Protein AF-A0A952MK71-F1 (afdb_monomer_lite)

Sequence (67 aa):
MSNEVLVEFILNYGSWESFKDLLNTLDTKEVADIFNLQHAKKRSNYFPEISNYFNLYFKYHAPKHSQ

Secondary structure (DSSP, 8-state):
--HHHHHHHHHHH--HHHHHHHHHHS-HHHHHHHHHHHHTSSS-SS-HHHHHHHHHHHHHHS-----

Structure (mmCIF, N/CA/C/O backbone):
data_AF-A0A952MK71-F1
#
_entry.id   AF-A0A952MK71-F1
#
loop_
_atom_site.group_PDB
_atom_site.id
_atom_site.type_symbol
_atom_site.label_atom_id
_atom_site.label_alt_id
_atom_site.label_comp_id
_atom_site.label_asym_id
_atom_site.label_entity_id
_atom_site.label_seq_id
_atom_site.pdbx_PDB_ins_code
_atom_site.Cartn_x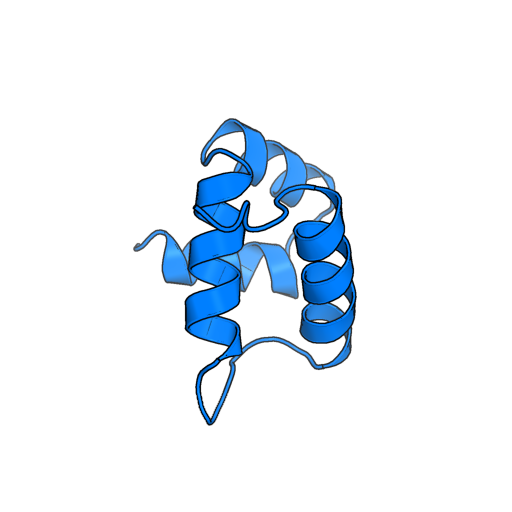
_atom_site.Cartn_y
_atom_site.Cartn_z
_atom_site.occupancy
_atom_site.B_iso_or_equiv
_atom_site.auth_seq_id
_atom_site.auth_comp_id
_atom_site.auth_asym_id
_atom_site.auth_atom_id
_atom_site.pdbx_PDB_model_num
ATOM 1 N N . MET A 1 1 ? 2.060 17.990 -3.911 1.00 59.34 1 MET A N 1
ATOM 2 C CA . MET A 1 1 ? 2.199 16.521 -4.016 1.00 59.34 1 MET A CA 1
ATOM 3 C C . MET A 1 1 ? 0.901 15.934 -3.497 1.00 59.34 1 MET A C 1
ATOM 5 O O . MET A 1 1 ? 0.439 16.435 -2.482 1.00 59.34 1 MET A O 1
ATOM 9 N N . SER A 1 2 ? 0.260 15.015 -4.218 1.00 90.19 2 SER A N 1
ATOM 10 C CA . SER A 1 2 ? -1.012 14.427 -3.774 1.00 90.19 2 SER A CA 1
ATOM 11 C C . SER A 1 2 ? -0.762 13.132 -2.992 1.00 90.19 2 SER A C 1
ATOM 13 O O . SER A 1 2 ? 0.287 12.505 -3.178 1.00 90.19 2 SER A O 1
ATOM 15 N N . ASN A 1 3 ? -1.702 12.735 -2.129 1.00 94.19 3 ASN A N 1
ATOM 16 C CA . ASN A 1 3 ? -1.576 11.517 -1.320 1.00 94.19 3 ASN A CA 1
ATOM 17 C C . ASN A 1 3 ? -1.420 10.272 -2.207 1.00 94.19 3 ASN A C 1
ATOM 19 O O . ASN A 1 3 ? -0.672 9.366 -1.859 1.00 94.19 3 ASN A O 1
ATOM 23 N N . GLU A 1 4 ? -2.021 10.256 -3.400 1.00 94.94 4 GLU A N 1
ATOM 24 C CA . GLU A 1 4 ? -1.878 9.171 -4.377 1.00 94.94 4 GLU A CA 1
ATOM 25 C C . GLU A 1 4 ? -0.423 8.960 -4.801 1.00 94.94 4 GLU A C 1
ATOM 27 O O . GLU A 1 4 ? 0.064 7.830 -4.811 1.00 94.94 4 GLU A O 1
ATOM 32 N N . VAL A 1 5 ? 0.285 10.043 -5.134 1.00 95.69 5 VAL A N 1
ATOM 33 C CA . VAL A 1 5 ? 1.692 9.965 -5.558 1.00 95.69 5 VAL A CA 1
ATOM 34 C C . VAL A 1 5 ? 2.581 9.541 -4.390 1.00 95.69 5 VAL A C 1
ATOM 36 O O . VAL A 1 5 ? 3.506 8.755 -4.581 1.00 95.69 5 VAL A O 1
ATOM 39 N N . LEU A 1 6 ? 2.293 10.032 -3.180 1.00 96.75 6 LEU A N 1
ATOM 40 C CA . LEU A 1 6 ? 3.047 9.680 -1.978 1.00 96.75 6 LEU A CA 1
ATOM 41 C C . LEU A 1 6 ? 2.890 8.196 -1.617 1.00 96.75 6 LEU A C 1
ATOM 43 O O . LEU A 1 6 ? 3.895 7.525 -1.387 1.00 96.75 6 LEU A O 1
ATOM 47 N N . VAL A 1 7 ? 1.654 7.685 -1.603 1.00 97.56 7 VAL A N 1
ATOM 48 C CA . VAL A 1 7 ? 1.367 6.267 -1.338 1.00 97.56 7 VAL A CA 1
ATOM 49 C C . VAL A 1 7 ? 2.065 5.398 -2.378 1.00 97.56 7 VAL A C 1
ATOM 51 O O . VAL A 1 7 ? 2.815 4.499 -2.015 1.00 97.56 7 VAL A O 1
ATOM 54 N N . GLU A 1 8 ? 1.903 5.704 -3.665 1.00 97.31 8 GLU A N 1
ATOM 55 C CA . GLU A 1 8 ? 2.539 4.937 -4.738 1.00 97.31 8 GLU A CA 1
ATOM 56 C C . GLU A 1 8 ? 4.067 4.881 -4.585 1.00 97.31 8 GLU A C 1
ATOM 58 O O . GLU A 1 8 ? 4.672 3.812 -4.692 1.00 97.31 8 GLU A O 1
ATOM 63 N N . PHE A 1 9 ? 4.691 6.025 -4.285 1.00 97.81 9 PHE A N 1
ATOM 64 C CA . PHE A 1 9 ? 6.135 6.119 -4.104 1.00 97.81 9 PHE A CA 1
ATOM 65 C C . PHE A 1 9 ? 6.622 5.327 -2.886 1.00 97.81 9 PHE A C 1
ATOM 67 O O . PHE A 1 9 ? 7.566 4.548 -3.003 1.00 97.81 9 PHE A O 1
ATOM 74 N N . ILE A 1 10 ? 5.980 5.489 -1.726 1.00 98.31 10 ILE A N 1
ATOM 75 C CA . ILE A 1 10 ? 6.393 4.801 -0.496 1.00 98.31 10 ILE A CA 1
ATOM 76 C C . ILE A 1 10 ? 6.175 3.293 -0.609 1.00 98.31 10 ILE A C 1
ATOM 78 O O . ILE A 1 10 ? 7.049 2.537 -0.200 1.00 98.31 10 ILE A O 1
ATOM 82 N N . LEU A 1 11 ? 5.061 2.833 -1.184 1.00 98.12 11 LEU A N 1
ATOM 83 C CA . LEU A 1 11 ? 4.816 1.394 -1.311 1.00 98.12 11 LEU A CA 1
ATOM 84 C C . LEU A 1 11 ? 5.788 0.722 -2.293 1.00 98.12 11 LEU A C 1
ATOM 86 O O . LEU A 1 11 ? 6.170 -0.420 -2.064 1.00 98.12 11 LEU A O 1
ATOM 90 N N . ASN A 1 12 ? 6.209 1.408 -3.362 1.00 98.25 12 ASN A N 1
ATOM 91 C CA . ASN A 1 12 ? 7.171 0.854 -4.322 1.00 98.25 12 ASN A CA 1
ATOM 92 C C . ASN A 1 12 ? 8.634 0.956 -3.867 1.00 98.25 12 ASN A C 1
ATOM 94 O O . ASN A 1 12 ? 9.422 0.056 -4.149 1.00 98.25 12 ASN A O 1
ATOM 98 N N . TYR A 1 13 ? 9.015 2.070 -3.236 1.00 97.94 13 TYR A N 1
ATOM 99 C CA . TYR A 1 13 ? 10.424 2.439 -3.041 1.00 97.94 13 TYR A CA 1
ATOM 100 C C . TYR A 1 13 ? 10.784 2.795 -1.596 1.00 97.94 13 TYR A C 1
ATOM 102 O O . TYR A 1 13 ? 11.963 2.945 -1.276 1.00 97.94 13 TYR A O 1
ATOM 110 N N . GLY A 1 14 ? 9.790 2.983 -0.729 1.00 97.12 14 GLY A N 1
ATOM 111 C CA . GLY A 1 14 ? 9.995 3.357 0.663 1.00 97.12 14 GLY A CA 1
ATOM 112 C C . GLY A 1 14 ? 10.564 2.215 1.500 1.00 97.12 14 GLY A C 1
ATOM 113 O O . GLY A 1 14 ? 10.444 1.035 1.171 1.00 97.12 14 GLY A O 1
ATOM 114 N N . SER A 1 15 ? 11.178 2.572 2.627 1.00 98.00 15 SER A N 1
ATOM 115 C CA . SER A 1 15 ? 11.559 1.585 3.636 1.00 98.00 15 SER A CA 1
ATOM 116 C C . SER A 1 15 ? 10.342 1.167 4.469 1.00 98.00 15 SER A C 1
ATOM 118 O O . SER A 1 15 ? 9.296 1.821 4.463 1.00 98.00 15 SER A O 1
ATOM 120 N N . TRP A 1 16 ? 10.495 0.106 5.266 1.00 96.44 16 TRP A N 1
ATOM 121 C CA . TRP A 1 16 ? 9.478 -0.271 6.251 1.00 96.44 16 TRP A CA 1
ATOM 122 C C . TRP A 1 16 ? 9.177 0.858 7.249 1.00 96.44 16 TRP A C 1
ATOM 124 O O . TRP A 1 16 ? 8.041 1.012 7.691 1.00 96.44 16 TRP A O 1
ATOM 134 N N . GLU A 1 17 ? 10.177 1.672 7.597 1.00 98.25 17 GLU A N 1
ATOM 135 C CA . GLU A 1 17 ? 9.958 2.836 8.457 1.00 98.25 17 GLU A CA 1
ATOM 136 C C . GLU A 1 17 ? 9.123 3.902 7.758 1.00 98.25 17 GLU A C 1
ATOM 138 O O . GLU A 1 17 ? 8.128 4.336 8.329 1.00 98.25 17 GLU A O 1
ATOM 143 N N . SER A 1 18 ? 9.418 4.211 6.491 1.00 98.19 18 SER A N 1
ATOM 144 C CA . SER A 1 18 ? 8.596 5.129 5.693 1.00 98.19 18 SER A CA 1
ATOM 145 C C . SER A 1 18 ? 7.150 4.652 5.562 1.00 98.19 18 SER A C 1
ATOM 147 O O . SER A 1 18 ? 6.235 5.468 5.578 1.00 98.19 18 SER A O 1
ATOM 149 N N . PHE A 1 19 ? 6.923 3.338 5.459 1.00 97.81 19 PHE A N 1
ATOM 150 C CA . PHE A 1 19 ? 5.574 2.777 5.453 1.00 97.81 19 PHE A CA 1
ATOM 151 C C . PHE A 1 19 ? 4.858 2.960 6.798 1.00 97.81 19 PHE A C 1
ATOM 153 O O . PHE A 1 19 ? 3.700 3.364 6.81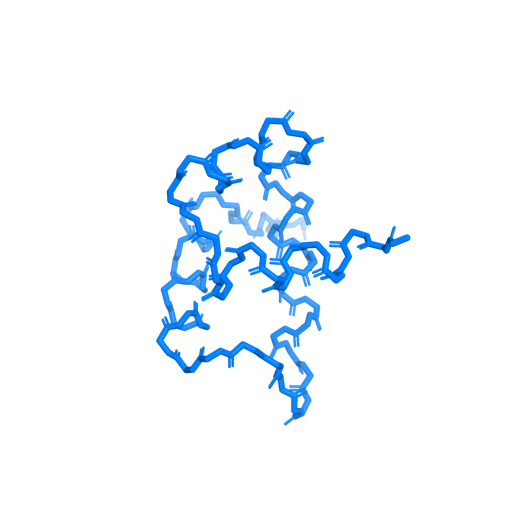6 1.00 97.81 19 PHE A O 1
ATOM 160 N N . LYS A 1 20 ? 5.530 2.726 7.933 1.00 97.56 20 LYS A N 1
ATOM 161 C CA . LYS A 1 20 ? 4.944 3.005 9.258 1.00 97.56 20 LYS A CA 1
ATOM 162 C C . LYS A 1 20 ? 4.615 4.489 9.425 1.00 97.56 20 LYS A C 1
ATOM 164 O O . LYS A 1 20 ? 3.537 4.815 9.906 1.00 97.56 20 LYS A O 1
ATOM 169 N N . ASP A 1 21 ? 5.513 5.373 9.001 1.00 98.06 21 ASP A N 1
ATOM 170 C CA . ASP A 1 21 ? 5.293 6.820 9.067 1.00 98.06 21 ASP A CA 1
ATOM 171 C C . ASP A 1 21 ? 4.141 7.254 8.158 1.00 98.06 21 ASP A C 1
ATOM 173 O O . ASP A 1 21 ? 3.327 8.093 8.550 1.00 98.06 21 ASP A O 1
ATOM 177 N N . LEU A 1 22 ? 4.014 6.630 6.982 1.00 97.88 22 LEU A N 1
ATOM 178 C CA . LEU A 1 22 ? 2.861 6.801 6.105 1.00 97.88 22 LEU A CA 1
ATOM 179 C C . LEU A 1 22 ? 1.567 6.405 6.815 1.00 97.88 22 LEU A C 1
ATOM 181 O O . LEU A 1 22 ? 0.632 7.186 6.765 1.00 97.88 22 LEU A O 1
ATOM 185 N N . LEU A 1 23 ? 1.521 5.258 7.501 1.00 96.75 23 LEU A N 1
ATOM 186 C CA . LEU A 1 23 ? 0.334 4.814 8.247 1.00 96.75 23 LEU A CA 1
ATOM 187 C C . LEU A 1 23 ? 0.005 5.696 9.462 1.00 96.75 23 LEU A C 1
ATOM 189 O O . LEU A 1 23 ? -1.152 5.790 9.858 1.00 96.75 23 LEU A O 1
ATOM 193 N N . ASN A 1 24 ? 1.016 6.320 10.070 1.00 96.38 24 ASN A N 1
ATOM 194 C CA . ASN A 1 24 ? 0.821 7.290 11.151 1.00 96.38 24 ASN A CA 1
ATOM 195 C C . ASN A 1 24 ? 0.312 8.642 10.630 1.00 96.38 24 ASN A C 1
ATOM 197 O O . ASN A 1 24 ? -0.330 9.385 11.369 1.00 96.38 24 ASN A O 1
ATOM 201 N N . THR A 1 25 ? 0.648 8.982 9.383 1.00 96.25 25 THR A N 1
ATOM 202 C CA . THR A 1 25 ? 0.261 10.247 8.741 1.00 96.25 25 THR A CA 1
ATOM 203 C C . THR A 1 25 ? -1.095 10.133 8.046 1.00 96.25 25 THR A C 1
ATOM 205 O O . THR A 1 25 ? -1.902 11.056 8.118 1.00 96.25 25 THR A O 1
ATOM 208 N N . LEU A 1 26 ? -1.328 9.009 7.368 1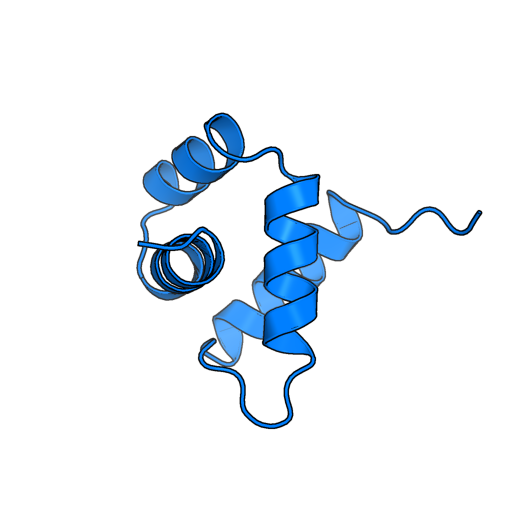.00 93.75 26 LEU A N 1
ATOM 209 C CA . LEU A 1 26 ? -2.549 8.626 6.671 1.00 93.75 26 LEU A CA 1
ATOM 210 C C . LEU A 1 26 ? -3.030 7.316 7.293 1.00 93.75 26 LEU A C 1
ATOM 212 O O . LEU A 1 26 ? -2.328 6.308 7.214 1.00 93.75 26 LEU A O 1
ATOM 216 N N . ASP A 1 27 ? -4.218 7.306 7.893 1.00 94.19 27 ASP A N 1
ATOM 217 C CA . ASP A 1 27 ? -4.743 6.099 8.534 1.00 94.19 27 ASP A CA 1
ATOM 218 C C . ASP A 1 27 ? -4.735 4.901 7.567 1.00 94.19 27 ASP A C 1
ATOM 220 O O . ASP A 1 27 ? -4.931 5.035 6.356 1.00 94.19 27 ASP A O 1
ATOM 224 N N . THR A 1 28 ? -4.581 3.685 8.104 1.00 96.12 28 THR A N 1
ATOM 225 C CA . THR A 1 28 ? -4.445 2.457 7.293 1.00 96.12 28 THR A CA 1
ATOM 226 C C . THR A 1 28 ? -5.565 2.279 6.265 1.00 96.12 28 THR A C 1
ATOM 228 O O . THR A 1 28 ? -5.321 1.786 5.164 1.00 96.12 28 THR A O 1
ATOM 231 N N . LYS A 1 29 ? -6.789 2.706 6.595 1.00 95.75 29 LYS A N 1
ATOM 232 C CA . LYS A 1 29 ? -7.931 2.658 5.677 1.00 95.75 29 LYS A CA 1
ATOM 233 C C . LYS A 1 29 ? -7.757 3.600 4.482 1.00 95.75 29 LYS A C 1
ATOM 235 O O . LYS A 1 29 ? -8.028 3.188 3.360 1.00 95.75 29 LYS A O 1
ATOM 240 N N . GLU A 1 30 ? -7.286 4.825 4.707 1.00 96.31 30 GLU A N 1
ATOM 241 C CA . GLU A 1 30 ? -7.061 5.800 3.633 1.00 96.31 30 GLU A CA 1
ATOM 242 C C . GLU A 1 30 ? -5.998 5.288 2.658 1.00 96.31 30 GLU A C 1
ATOM 244 O O . GLU A 1 30 ? -6.216 5.270 1.445 1.00 96.31 30 GLU A O 1
ATOM 249 N N . VAL A 1 31 ? -4.882 4.781 3.188 1.00 97.69 31 VAL A N 1
ATOM 250 C CA . VAL A 1 31 ? -3.814 4.194 2.368 1.00 97.69 31 VAL A CA 1
ATOM 251 C C . VAL A 1 31 ? -4.336 3.001 1.563 1.00 97.69 31 VAL A C 1
ATOM 253 O O . VAL A 1 31 ? -4.049 2.891 0.369 1.00 97.69 31 VAL A O 1
ATOM 256 N N . ALA A 1 32 ? -5.149 2.135 2.178 1.00 97.56 32 ALA A N 1
ATOM 257 C CA . ALA A 1 32 ? -5.764 0.997 1.500 1.00 97.56 32 ALA A CA 1
ATOM 258 C C . ALA A 1 32 ? -6.721 1.428 0.377 1.00 97.56 32 ALA A C 1
ATOM 260 O O . ALA A 1 32 ? -6.730 0.820 -0.695 1.00 97.56 32 ALA A O 1
ATOM 261 N N . ASP A 1 33 ? -7.530 2.464 0.597 1.00 96.50 33 ASP A N 1
ATOM 262 C CA . ASP A 1 33 ? -8.473 2.977 -0.398 1.00 96.50 33 ASP A CA 1
ATOM 263 C C . ASP A 1 33 ? -7.733 3.583 -1.600 1.00 96.50 33 ASP A C 1
ATOM 265 O O . ASP A 1 33 ? -8.048 3.246 -2.747 1.00 96.50 33 ASP A O 1
ATOM 269 N N . ILE A 1 34 ? -6.686 4.380 -1.356 1.00 96.62 34 ILE A N 1
ATOM 270 C CA . ILE A 1 34 ? -5.812 4.932 -2.404 1.00 96.62 34 ILE A CA 1
ATOM 271 C C . ILE A 1 34 ? -5.150 3.806 -3.205 1.00 96.62 34 ILE A C 1
ATOM 273 O O . ILE A 1 34 ? -5.250 3.782 -4.438 1.00 96.62 34 ILE A O 1
ATOM 277 N N . PHE A 1 35 ? -4.530 2.844 -2.514 1.00 97.12 35 PHE A N 1
ATOM 278 C CA . PHE A 1 35 ? -3.901 1.684 -3.143 1.00 97.12 35 PHE A CA 1
ATOM 279 C C . PHE A 1 35 ? -4.899 0.929 -4.024 1.00 97.12 35 PHE A C 1
ATOM 281 O O . PHE A 1 35 ? -4.617 0.682 -5.194 1.00 97.12 35 PHE A O 1
ATOM 288 N N . ASN A 1 36 ? -6.094 0.618 -3.513 1.00 95.75 36 ASN A N 1
ATOM 289 C CA . ASN A 1 36 ? -7.119 -0.119 -4.253 1.00 95.75 36 ASN A CA 1
ATOM 290 C C . ASN A 1 36 ? -7.587 0.629 -5.510 1.00 95.75 36 ASN A C 1
ATOM 292 O O . ASN A 1 36 ? -7.758 0.011 -6.564 1.00 95.75 36 ASN A O 1
ATOM 296 N N . LEU A 1 37 ? -7.777 1.950 -5.424 1.00 95.19 37 LEU A N 1
ATOM 297 C CA . LEU A 1 37 ? -8.167 2.784 -6.566 1.00 95.19 37 LEU A CA 1
ATOM 298 C C . LEU A 1 37 ? -7.085 2.815 -7.651 1.00 95.19 37 LEU A C 1
ATOM 300 O O . LEU A 1 37 ? -7.392 2.766 -8.842 1.00 95.19 37 LEU A O 1
ATOM 304 N N . GLN A 1 38 ? -5.814 2.890 -7.261 1.00 95.62 38 GLN A N 1
ATOM 305 C CA . GLN A 1 38 ? -4.681 2.883 -8.189 1.00 95.62 38 GLN A CA 1
ATOM 306 C C . GLN A 1 38 ? -4.401 1.492 -8.769 1.00 95.62 38 GLN A C 1
ATOM 308 O O . GLN A 1 38 ? -4.098 1.369 -9.956 1.00 95.62 38 GLN A O 1
ATOM 313 N N . HIS A 1 39 ? -4.521 0.447 -7.953 1.00 93.88 39 HIS A N 1
ATOM 314 C CA . HIS A 1 39 ? -4.320 -0.948 -8.338 1.00 93.88 39 HIS A CA 1
ATOM 315 C C . HIS A 1 39 ? -5.404 -1.438 -9.312 1.00 93.88 39 HIS A C 1
ATOM 317 O O . HIS A 1 39 ? -5.107 -2.200 -10.225 1.00 93.88 39 HIS A O 1
ATOM 323 N N . ALA A 1 40 ? -6.641 -0.940 -9.198 1.00 93.25 40 ALA A N 1
ATOM 324 C CA . ALA A 1 40 ? -7.736 -1.275 -10.115 1.00 93.25 40 ALA A CA 1
ATOM 325 C C . ALA A 1 40 ? -7.597 -0.665 -11.528 1.00 93.25 40 ALA A C 1
ATOM 327 O O . ALA A 1 40 ? -8.382 -0.987 -12.425 1.00 93.25 40 ALA A O 1
ATOM 328 N N . LYS A 1 41 ? -6.628 0.232 -11.758 1.00 93.31 41 LYS A N 1
ATOM 329 C CA . LYS A 1 41 ? -6.409 0.843 -13.076 1.00 93.31 41 LYS A CA 1
ATOM 330 C C . LYS A 1 41 ? -5.876 -0.191 -14.070 1.00 93.31 41 LYS A C 1
ATOM 332 O O . LYS A 1 41 ? -5.036 -1.019 -13.741 1.00 93.31 41 LYS A O 1
ATOM 337 N N . LYS A 1 42 ? -6.274 -0.062 -15.345 1.00 89.25 42 LYS A N 1
ATOM 338 C CA . LYS A 1 42 ? -5.802 -0.924 -16.453 1.00 89.25 42 LYS A CA 1
ATOM 339 C C . LYS A 1 42 ? -4.270 -0.973 -16.577 1.00 89.25 42 LYS A C 1
ATOM 341 O O . LYS A 1 42 ? -3.724 -1.974 -17.028 1.00 89.25 42 LYS A O 1
ATOM 346 N N . ARG A 1 43 ? -3.592 0.123 -16.228 1.00 88.19 43 ARG A N 1
ATOM 347 C CA . ARG A 1 43 ? -2.138 0.189 -16.052 1.00 88.19 43 ARG A CA 1
ATOM 348 C C . ARG A 1 43 ? -1.873 0.770 -14.673 1.00 88.19 43 ARG A C 1
ATOM 350 O O . ARG A 1 43 ? -2.222 1.924 -14.429 1.00 88.19 43 ARG A O 1
ATOM 357 N N . SER A 1 44 ? -1.317 -0.053 -13.796 1.00 92.06 44 SER A N 1
ATOM 358 C CA . SER A 1 44 ? -0.879 0.362 -12.472 1.00 92.06 44 SER A CA 1
ATOM 359 C C . SER A 1 44 ? 0.612 0.687 -12.499 1.00 92.06 44 SER A C 1
ATOM 361 O O . SER A 1 44 ? 1.358 0.087 -13.271 1.00 92.06 44 SER A O 1
ATOM 363 N N . ASN A 1 45 ? 1.029 1.636 -11.666 1.00 94.56 45 ASN A N 1
ATOM 364 C CA . ASN A 1 45 ? 2.435 2.001 -11.490 1.00 94.56 45 ASN A CA 1
ATOM 365 C C . ASN A 1 45 ? 3.117 1.184 -10.378 1.00 94.56 45 ASN A C 1
ATOM 367 O O . ASN A 1 45 ? 4.294 1.388 -10.088 1.00 94.56 45 ASN A O 1
ATOM 371 N N . TYR A 1 46 ? 2.384 0.283 -9.725 1.00 97.31 46 TYR A N 1
ATOM 372 C CA . TYR A 1 46 ? 2.950 -0.629 -8.743 1.00 97.31 46 TYR A CA 1
ATOM 373 C C . TYR A 1 46 ? 3.741 -1.742 -9.422 1.00 97.31 46 TYR A C 1
ATOM 375 O O . TYR A 1 46 ? 3.296 -2.309 -10.424 1.00 97.31 46 TYR A O 1
ATOM 383 N N . PHE A 1 47 ? 4.881 -2.111 -8.838 1.00 97.25 47 PHE A N 1
ATOM 384 C CA . PHE A 1 47 ? 5.552 -3.344 -9.240 1.00 97.25 47 PHE A CA 1
ATOM 385 C C . PHE A 1 47 ? 4.652 -4.561 -8.952 1.00 97.25 47 PHE A C 1
ATOM 387 O O . PHE A 1 47 ? 3.839 -4.516 -8.017 1.00 97.25 47 PHE A O 1
ATOM 394 N N . PRO A 1 48 ? 4.745 -5.654 -9.732 1.00 96.44 48 PRO A N 1
ATOM 395 C CA . PRO A 1 48 ? 3.899 -6.832 -9.533 1.00 96.44 48 PRO A CA 1
ATOM 396 C C . PRO A 1 48 ? 3.978 -7.420 -8.115 1.00 96.44 48 PRO A C 1
ATOM 398 O O . PRO A 1 48 ? 2.956 -7.778 -7.529 1.00 96.44 48 PRO A O 1
ATOM 401 N N . GLU A 1 49 ? 5.173 -7.476 -7.533 1.00 96.81 49 GLU A N 1
ATOM 402 C CA . GLU A 1 49 ? 5.424 -7.969 -6.179 1.00 96.81 49 GLU A CA 1
ATOM 403 C C . GLU A 1 49 ? 4.819 -7.058 -5.104 1.00 96.81 49 GLU A C 1
ATOM 405 O O . GLU A 1 49 ? 4.205 -7.554 -4.157 1.00 96.81 49 GLU A O 1
ATOM 410 N N . ILE A 1 50 ? 4.907 -5.739 -5.297 1.00 97.69 50 ILE A N 1
ATOM 411 C CA . ILE A 1 50 ? 4.321 -4.721 -4.415 1.00 97.69 50 ILE A CA 1
ATOM 412 C C . ILE A 1 50 ? 2.797 -4.800 -4.473 1.00 97.69 50 ILE A C 1
ATOM 414 O O . ILE A 1 50 ? 2.139 -4.867 -3.434 1.00 97.69 50 ILE A O 1
ATOM 418 N N . SER A 1 51 ? 2.236 -4.899 -5.681 1.00 96.75 51 SER A N 1
ATOM 419 C CA . SER A 1 51 ? 0.802 -5.107 -5.901 1.00 96.75 51 SER A CA 1
ATOM 420 C C . SER A 1 51 ? 0.302 -6.342 -5.158 1.00 96.75 51 SER A C 1
ATOM 422 O O . SER A 1 51 ? -0.673 -6.270 -4.415 1.00 96.75 51 SER A O 1
ATOM 424 N N . ASN A 1 52 ? 0.989 -7.476 -5.315 1.00 97.19 52 ASN A N 1
ATOM 425 C CA . ASN A 1 52 ? 0.592 -8.722 -4.672 1.00 97.19 52 ASN A CA 1
ATOM 426 C C . ASN A 1 52 ? 0.673 -8.634 -3.140 1.00 97.19 52 ASN A C 1
ATOM 428 O O . ASN A 1 52 ? -0.287 -8.985 -2.452 1.00 97.19 52 ASN A O 1
ATOM 432 N N . TYR A 1 53 ? 1.794 -8.142 -2.607 1.00 97.75 53 TYR A N 1
ATOM 433 C CA . TYR A 1 53 ? 1.998 -8.025 -1.166 1.00 97.75 53 TYR A CA 1
ATOM 434 C C . TYR A 1 53 ? 0.951 -7.115 -0.521 1.00 97.75 53 TYR A C 1
ATOM 436 O O . TYR A 1 53 ? 0.249 -7.538 0.400 1.00 97.75 53 TYR A O 1
ATOM 444 N N . PHE A 1 54 ? 0.793 -5.889 -1.026 1.00 97.50 54 PHE A N 1
ATOM 445 C CA . PHE A 1 54 ? -0.108 -4.919 -0.408 1.00 97.50 54 PHE A CA 1
ATOM 446 C C . PHE A 1 54 ? -1.583 -5.246 -0.632 1.00 97.50 54 PHE A C 1
ATOM 448 O O . PHE A 1 54 ? -2.401 -4.973 0.244 1.00 97.50 54 PHE A O 1
ATOM 455 N N . ASN A 1 55 ? -1.931 -5.942 -1.718 1.00 96.62 55 ASN A N 1
ATOM 456 C CA . ASN A 1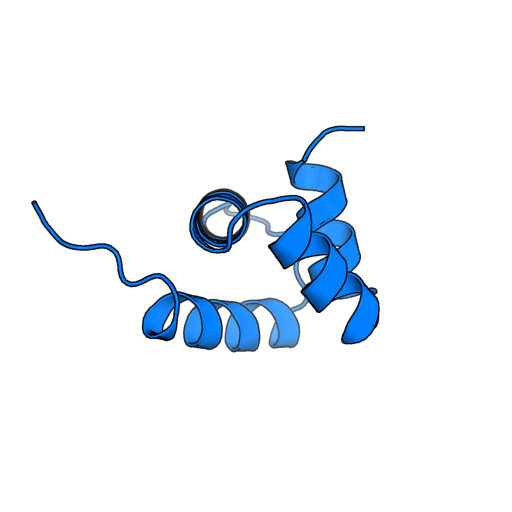 55 ? -3.270 -6.505 -1.875 1.00 96.62 55 ASN A CA 1
ATOM 457 C C . ASN A 1 55 ? -3.607 -7.504 -0.752 1.00 96.62 55 ASN A C 1
ATOM 459 O O . ASN A 1 55 ? -4.697 -7.448 -0.184 1.00 96.62 55 ASN A O 1
ATOM 463 N N . LEU A 1 56 ? -2.675 -8.391 -0.382 1.00 97.19 56 LEU A N 1
ATOM 464 C CA . LEU A 1 56 ? -2.870 -9.316 0.742 1.00 97.19 56 LEU A CA 1
ATOM 465 C C . LEU A 1 56 ? -2.870 -8.587 2.091 1.00 97.19 56 LEU A C 1
ATOM 467 O O . LEU A 1 56 ? -3.742 -8.846 2.923 1.00 97.19 56 LEU A O 1
ATOM 471 N N . TYR A 1 57 ? -1.933 -7.658 2.287 1.00 96.75 57 TYR A N 1
ATOM 472 C CA . TYR A 1 57 ? -1.819 -6.864 3.509 1.00 96.75 57 TYR A CA 1
ATOM 473 C C . TYR A 1 57 ? -3.117 -6.101 3.799 1.00 96.75 57 TYR A C 1
ATOM 475 O O . TYR A 1 57 ? -3.714 -6.270 4.864 1.00 96.75 57 TYR A O 1
ATOM 483 N N . PHE A 1 58 ? -3.617 -5.320 2.839 1.00 96.12 58 PHE A N 1
ATOM 484 C CA . PHE A 1 58 ? -4.826 -4.522 3.039 1.00 96.12 58 PHE A CA 1
ATOM 485 C C . PHE A 1 58 ? -6.092 -5.372 3.101 1.00 96.12 58 PHE A C 1
ATOM 487 O O . PHE A 1 58 ? -7.027 -5.000 3.803 1.00 96.12 58 PHE A O 1
ATOM 494 N N . LYS A 1 59 ? -6.122 -6.555 2.476 1.00 94.56 59 LYS A N 1
ATOM 495 C CA . LYS A 1 59 ? -7.228 -7.502 2.671 1.00 94.56 59 LYS A CA 1
ATOM 496 C C . LYS A 1 59 ? -7.354 -7.958 4.130 1.00 94.56 59 LYS A C 1
ATOM 498 O O . LYS A 1 59 ? -8.472 -8.177 4.588 1.00 94.56 59 LYS A O 1
ATOM 503 N N . TYR A 1 60 ? -6.236 -8.108 4.842 1.00 95.12 60 TYR A N 1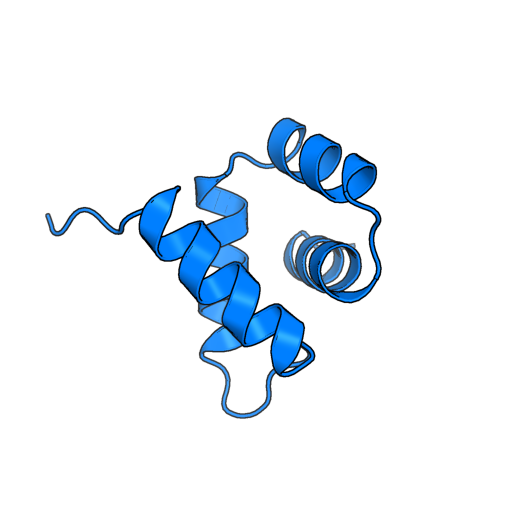
ATOM 504 C CA . TYR A 1 60 ? -6.226 -8.510 6.251 1.00 95.12 60 TYR A CA 1
ATOM 505 C C . TYR A 1 60 ? -6.401 -7.322 7.209 1.00 95.12 60 TYR A C 1
ATOM 507 O O . TYR A 1 60 ? -7.176 -7.408 8.156 1.00 95.12 60 TYR A O 1
ATOM 515 N N . HIS A 1 61 ? -5.706 -6.209 6.959 1.00 94.25 61 HIS A N 1
ATOM 516 C CA . HIS A 1 61 ? -5.644 -5.064 7.878 1.00 94.25 61 HIS A CA 1
ATOM 517 C C . HIS A 1 61 ? -6.705 -3.985 7.632 1.00 94.25 61 HIS A C 1
ATOM 519 O O . HIS A 1 61 ? -6.982 -3.188 8.524 1.00 94.25 61 HIS A O 1
ATOM 525 N N . ALA A 1 62 ? -7.309 -3.955 6.446 1.00 93.69 62 ALA A N 1
ATOM 526 C CA . ALA A 1 62 ? -8.372 -3.025 6.079 1.00 93.69 62 ALA A CA 1
ATOM 527 C C . ALA A 1 62 ? -9.478 -3.757 5.291 1.00 93.69 62 ALA A C 1
ATOM 529 O O . ALA A 1 62 ? -9.761 -3.406 4.139 1.00 93.69 62 ALA A O 1
ATOM 530 N N . PRO A 1 63 ? -10.100 -4.807 5.870 1.00 87.12 63 PRO A N 1
ATOM 531 C CA . PRO A 1 63 ? -11.160 -5.529 5.188 1.00 87.12 63 PRO A CA 1
ATOM 532 C C . PRO A 1 63 ? -12.307 -4.567 4.874 1.00 87.12 63 PRO A C 1
ATOM 534 O O . PRO A 1 63 ? -12.791 -3.835 5.739 1.00 87.12 63 PRO A O 1
ATOM 537 N N . LYS A 1 64 ? -12.771 -4.576 3.622 1.00 75.00 64 LYS A N 1
ATOM 538 C CA . LYS A 1 64 ? -14.001 -3.875 3.255 1.00 75.00 64 LYS A CA 1
ATOM 539 C C . LYS A 1 64 ? -15.151 -4.575 3.973 1.00 75.00 64 LYS A C 1
ATOM 541 O O . LYS A 1 64 ? -15.589 -5.635 3.534 1.00 75.00 64 LYS A O 1
ATOM 546 N N . HIS A 1 65 ? -15.612 -4.020 5.089 1.00 58.66 65 HIS A N 1
ATOM 547 C CA . HIS A 1 65 ? -16.869 -4.454 5.678 1.00 58.66 65 HIS A CA 1
ATOM 548 C C . HIS A 1 65 ? -17.974 -4.167 4.661 1.00 58.66 65 HIS A C 1
ATOM 550 O O . HIS A 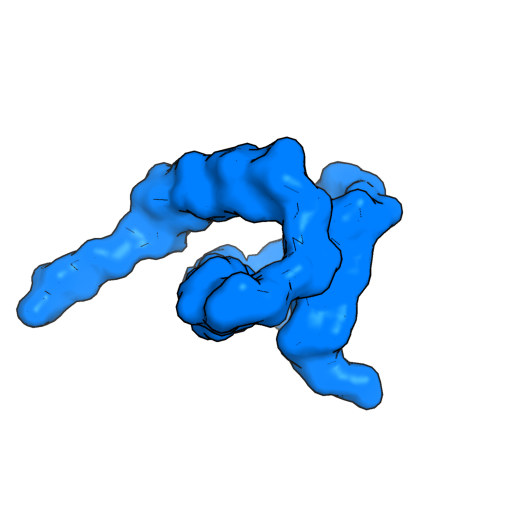1 65 ? -18.228 -3.010 4.326 1.00 58.66 65 HIS A O 1
ATOM 556 N N . SER A 1 66 ? -18.580 -5.225 4.125 1.00 41.25 66 SER A N 1
ATOM 557 C CA . SER A 1 66 ? -19.841 -5.131 3.398 1.00 41.25 66 SER A CA 1
ATOM 558 C C . SER A 1 66 ? -20.879 -4.543 4.357 1.00 41.25 66 SER A C 1
ATOM 560 O O . SER A 1 66 ? -21.218 -5.195 5.344 1.00 41.25 66 SER A O 1
ATOM 562 N N . GLN A 1 67 ? -21.301 -3.297 4.121 1.00 37.53 67 GLN A N 1
ATOM 563 C CA . GLN A 1 67 ? -22.590 -2.809 4.617 1.00 37.53 67 GLN A CA 1
ATOM 564 C C . GLN A 1 67 ? -23.701 -3.313 3.703 1.00 37.53 67 GLN A C 1
ATOM 566 O O . GLN A 1 67 ? -23.437 -3.420 2.482 1.00 37.53 67 GLN A O 1
#

Foldseek 3Di:
DDLLVLLQCCLAPNDPVSVVVNCVVPPLQRSLVSLVVQLPDPDHPHDPVSNVVVVVVCCVVPPPPDD

Radius of gyration: 11.29 Å; chains: 1; bounding box: 34×26×28 Å

pLDDT: mean 92.78, std 11.76, range [37.53, 98.31]